Protein AF-A0A2E8K0K5-F1 (afdb_monomer)

Sequence (158 aa):
QTTIQIGWTTGAMIAVPPIGFAIATLFRSRIRHRHRNPHLVRASLARRDALATLDGDGTAADRVHRALAGLVAARLHRADVAMTPREMLEAVEGAGLDPKTRDELKAVLETSENARYAVGLDDAEASADLLKRARDLVDPLDRIRPKAASNESRGARS

Radius of gyration: 24.85 Å; Cα contacts (8 Å, |Δi|>4): 131; chains: 1; bounding box: 52×75×58 Å

Solvent-accessible surface area (backbone atoms only — not comparable to full-atom values): 9089 Å² total; per-residue (Å²): 134,87,79,78,77,78,48,71,68,61,57,46,67,66,47,47,59,60,51,50,50,51,50,52,50,51,50,52,50,52,50,52,51,45,71,75,38,55,52,60,56,42,40,70,42,20,65,61,54,22,53,52,34,59,73,48,84,76,56,59,36,60,21,46,52,52,17,52,37,51,29,51,24,26,40,53,64,48,71,95,59,92,57,50,72,65,59,50,53,56,51,40,54,67,35,65,55,54,67,72,60,50,52,50,51,50,53,53,51,53,52,28,54,51,56,68,72,49,78,86,68,89,49,66,64,63,43,50,50,53,52,48,57,50,55,68,46,47,64,68,54,67,67,45,46,57,62,74,78,71,74,74,78,71,72,84,77,123

Mean predicted aligned error: 11.33 Å

Secondary structure (DSSP, 8-state):
-------HHHHHHHHHHHHHHHHHHHHHHHHHHHHH-HHHHHHHHHHHHHHHHHHSSS-HHHHHHHHHHHHHHHHTT--SS---HHHHHHHHHHTT--HHHHHHHHHHHHHHHHHHH-TT---HHHHHHHHHHHHHHHHHHHT--PPP--GGGSSS--

Foldseek 3Di:
DDDPPPPPVNVCVVPVVVVVVVVVVVVVVVVVVCVVCVLVVQLVCLLVVLLCLCVDDDALLVSLQLSLLSNLCSQQVHPSPRQDLVNSLVSVVQQVQDPVLSVLSNVLNVLSVVVVVPPPPPPVVSSVVSSVSSNVSSVSSSPGHHDPPPPVVVPPPD

pLDDT: mean 81.02, std 14.96, range [42.62, 97.0]

Nearest PDB structures (foldseek):
  7eqf-assembly2_D  TM=3.570E-01  e=1.823E+00  Streptomyces griseoluteus
  1rke-assembly1_B  TM=3.438E-01  e=1.823E+00  Homo sapiens

Structure (mmCIF, N/CA/C/O backbone):
data_AF-A0A2E8K0K5-F1
#
_entry.id   AF-A0A2E8K0K5-F1
#
loop_
_atom_site.group_PDB
_atom_site.id
_atom_site.type_symbol
_atom_site.label_atom_id
_atom_site.label_alt_id
_atom_site.label_comp_id
_atom_site.label_asym_id
_atom_site.label_entity_id
_atom_site.label_seq_id
_atom_site.pdbx_PDB_ins_code
_atom_site.Cartn_x
_atom_site.Cartn_y
_atom_site.Cartn_z
_atom_site.occupancy
_atom_site.B_iso_or_equiv
_atom_site.auth_seq_id
_atom_site.auth_comp_id
_atom_site.auth_asym_id
_atom_site.auth_atom_id
_atom_site.pdbx_PDB_model_num
ATOM 1 N N . GLN A 1 1 ? -35.016 -54.571 34.930 1.00 42.62 1 GLN A N 1
ATOM 2 C CA . GLN A 1 1 ? -34.321 -53.274 34.808 1.00 42.62 1 GLN A CA 1
ATOM 3 C C . GLN A 1 1 ? -33.570 -53.288 33.488 1.00 42.62 1 GLN A C 1
ATOM 5 O O . GLN A 1 1 ? -32.581 -53.992 33.367 1.00 42.62 1 GLN A O 1
ATOM 10 N N . THR A 1 2 ? -34.105 -52.630 32.465 1.00 46.16 2 THR A N 1
ATOM 11 C CA . THR A 1 2 ? -33.494 -52.539 31.135 1.00 46.16 2 THR A CA 1
ATOM 12 C C . THR A 1 2 ? -32.599 -51.306 31.108 1.00 46.16 2 THR A C 1
ATOM 14 O O . THR A 1 2 ? -33.066 -50.181 30.963 1.00 46.16 2 THR A O 1
ATOM 17 N N . THR A 1 3 ? -31.302 -51.510 31.318 1.00 52.00 3 THR A N 1
ATOM 18 C CA . THR A 1 3 ? -30.264 -50.494 31.139 1.00 52.00 3 THR A CA 1
ATOM 19 C C . THR A 1 3 ? -30.136 -50.202 29.648 1.00 52.00 3 THR A C 1
ATOM 21 O O . THR A 1 3 ? -29.544 -50.973 28.896 1.00 52.00 3 THR A O 1
ATOM 24 N N . ILE A 1 4 ? -30.731 -49.095 29.202 1.00 61.06 4 ILE A N 1
ATOM 25 C CA . ILE A 1 4 ? -30.542 -48.571 27.849 1.00 61.06 4 ILE A CA 1
ATOM 26 C C . ILE A 1 4 ? -29.072 -48.150 27.756 1.00 61.06 4 ILE A C 1
ATOM 28 O O . ILE A 1 4 ? -28.697 -47.071 28.212 1.00 61.06 4 ILE A O 1
ATOM 32 N N . GLN A 1 5 ? -28.219 -49.021 27.213 1.00 55.38 5 GLN A N 1
ATOM 33 C CA . GLN A 1 5 ? -26.882 -48.637 26.782 1.00 55.38 5 GLN A CA 1
ATOM 34 C C . GLN A 1 5 ? -27.049 -47.692 25.593 1.00 55.38 5 GLN A C 1
ATOM 36 O O . GLN A 1 5 ? -27.139 -48.114 24.442 1.00 55.38 5 GLN A O 1
ATOM 41 N N . ILE A 1 6 ? -27.154 -46.396 25.890 1.00 57.66 6 ILE A N 1
ATOM 42 C CA . ILE A 1 6 ? -27.057 -45.328 24.900 1.00 57.66 6 ILE A CA 1
ATOM 43 C C . ILE A 1 6 ? -25.622 -45.385 24.379 1.00 57.66 6 ILE A C 1
ATOM 45 O O . ILE A 1 6 ? -24.700 -44.798 24.943 1.00 57.66 6 ILE A O 1
ATOM 49 N N . GLY A 1 7 ? -25.430 -46.185 23.333 1.00 57.28 7 GLY A N 1
ATOM 50 C CA . GLY A 1 7 ? -24.201 -46.207 22.565 1.00 57.28 7 GLY A CA 1
ATOM 51 C C . GLY A 1 7 ? -23.923 -44.801 22.049 1.00 57.28 7 GLY A C 1
ATOM 52 O O . GL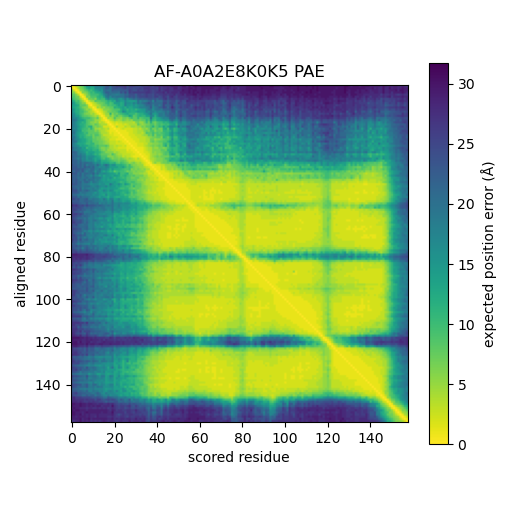Y A 1 7 ? -24.839 -44.063 21.678 1.00 57.28 7 GLY A O 1
ATOM 53 N N . TRP A 1 8 ? -22.648 -44.424 22.027 1.00 58.06 8 TRP A N 1
ATOM 54 C CA . TRP A 1 8 ? -22.166 -43.125 21.548 1.00 58.06 8 TRP A CA 1
ATOM 55 C C . TRP A 1 8 ? -22.769 -42.695 20.195 1.00 58.06 8 TRP A C 1
ATOM 57 O O . TRP A 1 8 ? -22.923 -41.506 19.924 1.00 58.06 8 TRP A O 1
ATOM 67 N N . THR A 1 9 ? -23.173 -43.658 19.369 1.00 59.44 9 THR A N 1
ATOM 68 C CA . THR A 1 9 ? -23.838 -43.473 18.076 1.00 59.44 9 THR A CA 1
ATOM 69 C C . THR A 1 9 ? -25.206 -42.788 18.172 1.00 59.44 9 THR A C 1
ATOM 71 O O . THR A 1 9 ? -25.501 -41.908 17.362 1.00 59.44 9 THR A O 1
ATOM 74 N N . THR A 1 10 ? -26.028 -43.114 19.172 1.00 59.47 10 THR A N 1
ATOM 75 C CA . THR A 1 10 ? -27.360 -42.506 19.344 1.00 59.47 10 THR A CA 1
ATOM 76 C C . THR A 1 10 ? -27.253 -41.076 19.878 1.00 59.47 10 THR A C 1
ATOM 78 O O . THR A 1 10 ? -27.990 -40.193 19.441 1.00 59.47 10 THR A O 1
ATOM 81 N N . GLY A 1 11 ? -26.284 -40.817 20.765 1.00 59.28 11 GLY A N 1
ATOM 82 C CA . GLY A 1 11 ? -25.971 -39.465 21.243 1.00 59.28 11 GLY A CA 1
ATOM 83 C C . GLY A 1 11 ? -25.447 -38.548 20.130 1.00 59.28 11 GLY A C 1
ATOM 84 O O . GLY A 1 11 ? -25.842 -37.385 20.050 1.00 59.28 11 GLY A O 1
ATOM 85 N N . ALA A 1 12 ? -24.630 -39.082 19.216 1.00 59.25 12 ALA A N 1
ATOM 86 C CA . ALA A 1 12 ? -24.124 -38.340 18.062 1.00 59.25 12 ALA A CA 1
ATOM 87 C C . ALA A 1 12 ? -25.243 -37.939 17.080 1.00 59.25 12 ALA A C 1
ATOM 89 O O . ALA A 1 12 ? -25.297 -36.787 16.656 1.00 59.25 12 ALA A O 1
ATOM 90 N N . MET A 1 13 ? -26.182 -38.841 16.774 1.00 59.66 13 MET A N 1
ATOM 91 C CA . MET A 1 13 ? -27.326 -38.558 15.887 1.00 59.66 13 MET A CA 1
ATOM 92 C C . ME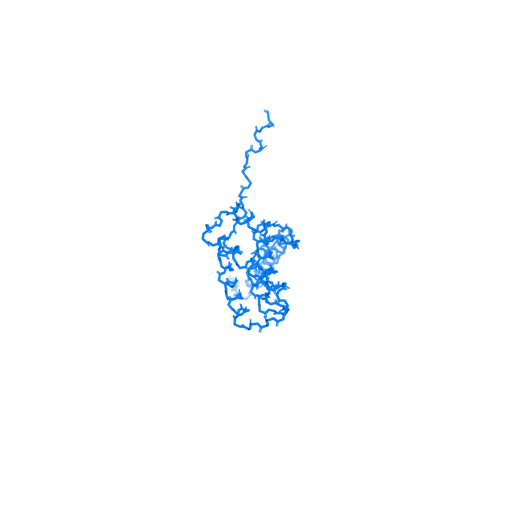T A 1 13 ? -28.215 -37.407 16.384 1.00 59.66 13 MET A C 1
ATOM 94 O O . MET A 1 13 ? -28.730 -36.640 15.576 1.00 59.66 13 MET A O 1
ATOM 98 N N . ILE A 1 14 ? -28.377 -37.257 17.702 1.00 62.81 14 ILE A N 1
ATOM 99 C CA . ILE A 1 14 ? -29.203 -36.195 18.302 1.00 62.81 14 ILE A CA 1
ATOM 100 C C . ILE A 1 14 ? -28.441 -34.863 18.371 1.00 62.81 14 ILE A C 1
ATOM 102 O O . ILE A 1 14 ? -29.044 -33.799 18.242 1.00 62.81 14 ILE A O 1
ATOM 106 N N . ALA A 1 15 ? -27.116 -34.902 18.545 1.00 61.34 15 ALA A N 1
ATOM 107 C CA . ALA A 1 15 ? -26.280 -33.707 18.667 1.00 61.34 15 ALA A CA 1
ATOM 108 C C . ALA A 1 15 ? -25.879 -33.087 17.314 1.00 61.34 15 ALA A C 1
ATOM 110 O O . ALA A 1 15 ? -25.667 -31.876 17.231 1.00 61.34 15 ALA A O 1
ATOM 111 N N . VAL A 1 16 ? -25.804 -33.877 16.239 1.00 71.12 16 VAL A N 1
ATOM 112 C CA . VAL A 1 16 ? -25.426 -33.387 14.900 1.00 71.12 16 VAL A CA 1
ATOM 113 C C . VAL A 1 16 ? -26.383 -32.305 14.363 1.00 71.12 16 VAL A C 1
ATOM 115 O O . VAL A 1 16 ? -25.883 -31.270 13.915 1.00 71.12 16 VAL A O 1
ATOM 118 N N . PRO A 1 17 ? -27.723 -32.446 14.434 1.00 74.56 17 PRO A N 1
ATOM 119 C CA . PRO A 1 17 ? -28.649 -31.417 13.960 1.00 74.56 17 PRO A CA 1
ATOM 120 C C . PRO A 1 17 ? -28.511 -30.050 14.663 1.00 74.56 17 PRO A C 1
ATOM 122 O O . PRO A 1 17 ? -28.379 -29.047 13.954 1.00 74.56 17 PRO A O 1
ATOM 125 N N . PRO A 1 18 ? -28.488 -29.944 16.011 1.00 78.00 18 PRO A N 1
ATOM 126 C CA . PRO A 1 18 ? -28.340 -28.651 16.678 1.00 78.00 18 PRO A CA 1
ATOM 127 C C . PRO A 1 18 ? -26.950 -28.037 16.472 1.00 78.00 18 PRO A C 1
ATOM 129 O O . PRO A 1 18 ? -26.852 -26.824 16.284 1.00 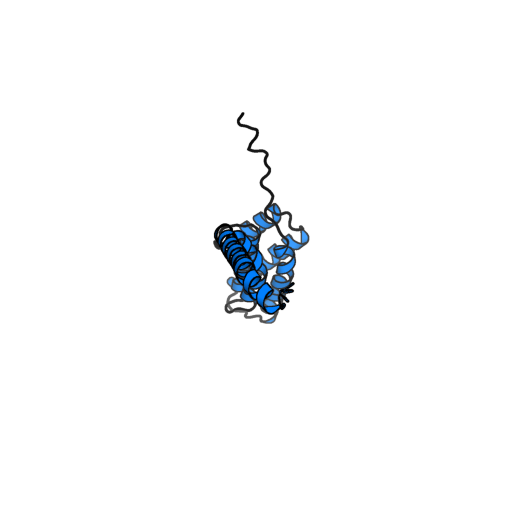78.00 18 PRO A O 1
ATOM 132 N N . ILE A 1 19 ? -25.882 -28.845 16.427 1.00 79.81 19 ILE A N 1
ATOM 133 C CA . ILE A 1 19 ? -24.527 -28.352 16.132 1.00 79.81 19 ILE A CA 1
ATOM 134 C C . ILE A 1 19 ? -24.451 -27.831 14.691 1.00 79.81 19 ILE A C 1
ATOM 136 O O . ILE A 1 19 ? -23.961 -26.726 14.459 1.00 79.81 19 ILE A O 1
ATOM 140 N N . GLY A 1 20 ? -24.993 -28.575 13.724 1.00 76.62 20 GLY A N 1
ATOM 141 C CA . GLY A 1 20 ? -25.071 -28.148 12.328 1.00 76.62 20 GLY A CA 1
ATOM 142 C C . GLY A 1 20 ? -25.864 -26.851 12.161 1.00 76.62 20 GLY A C 1
ATOM 143 O O . GLY A 1 20 ? -25.420 -25.940 11.460 1.00 76.62 20 GLY A O 1
ATOM 144 N N . PHE A 1 21 ? -26.992 -26.714 12.864 1.00 82.06 21 PHE A N 1
ATOM 145 C CA . PHE A 1 21 ? -27.791 -25.488 12.867 1.00 82.06 21 PHE A CA 1
ATOM 146 C C . PHE A 1 21 ? -27.038 -24.297 13.481 1.00 82.06 21 PHE A C 1
ATOM 148 O O . PHE A 1 21 ? -27.060 -23.199 12.916 1.00 82.06 21 PHE A O 1
ATOM 155 N N . ALA A 1 22 ? -26.327 -24.502 14.594 1.00 81.06 22 ALA A N 1
ATOM 156 C CA . ALA A 1 22 ? -25.499 -23.475 15.228 1.00 81.06 22 ALA A CA 1
ATOM 157 C C . ALA A 1 22 ? -24.350 -23.019 14.309 1.00 81.06 22 ALA A C 1
ATOM 159 O O . ALA A 1 22 ? -24.120 -21.820 14.138 1.00 81.06 22 ALA A O 1
ATOM 160 N N . ILE A 1 23 ? -23.673 -23.960 13.643 1.00 83.94 23 ILE A N 1
ATOM 161 C CA . ILE A 1 23 ? -22.628 -23.654 12.658 1.00 83.94 23 ILE A CA 1
ATOM 162 C C . ILE A 1 23 ? -23.221 -22.869 11.483 1.00 83.94 23 ILE A C 1
ATOM 164 O O . ILE A 1 23 ? -22.690 -21.820 11.120 1.00 83.94 23 ILE A O 1
ATOM 168 N N . ALA A 1 24 ? -24.343 -23.321 10.918 1.00 82.69 24 ALA A N 1
ATOM 169 C CA . ALA A 1 24 ? -24.991 -22.668 9.783 1.00 82.69 24 ALA A CA 1
ATOM 170 C C . ALA A 1 24 ? -25.463 -21.240 10.114 1.00 82.69 24 ALA A C 1
ATOM 172 O O . ALA A 1 24 ? -25.288 -20.320 9.310 1.00 82.69 24 ALA A O 1
ATOM 173 N N . THR A 1 25 ? -26.023 -21.021 11.306 1.00 83.12 25 THR A N 1
ATOM 174 C CA . THR A 1 25 ? -26.457 -19.690 11.763 1.00 83.12 25 THR A CA 1
ATOM 175 C C . THR A 1 25 ? -25.279 -18.760 12.033 1.00 83.12 25 THR A C 1
ATOM 177 O O . THR A 1 25 ? -25.321 -17.603 11.604 1.00 83.12 25 THR A O 1
ATOM 180 N N . LEU A 1 26 ? -24.194 -19.253 12.638 1.00 81.94 26 LEU A N 1
ATOM 181 C CA . LEU A 1 26 ? -22.946 -18.497 12.774 1.00 81.94 26 LEU A CA 1
ATOM 182 C C . LEU A 1 26 ? -22.370 -18.117 11.408 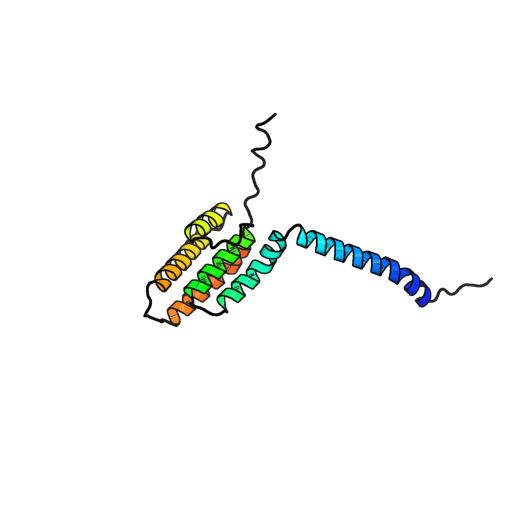1.00 81.94 26 LEU A C 1
ATOM 184 O O . LEU A 1 26 ? -22.006 -16.959 11.197 1.00 81.94 26 LEU A O 1
ATOM 188 N N . PHE A 1 27 ? -22.348 -19.050 10.455 1.00 84.19 27 PHE A N 1
ATOM 189 C CA . PHE A 1 27 ? -21.864 -18.794 9.099 1.00 84.19 27 PHE A CA 1
ATOM 190 C C . PHE A 1 27 ? -22.708 -17.726 8.397 1.00 84.19 27 PHE A C 1
ATOM 192 O O . PHE A 1 27 ? -22.175 -16.754 7.860 1.00 84.19 27 PHE A O 1
ATOM 199 N N . ARG A 1 28 ? -24.039 -17.842 8.471 1.00 79.19 28 ARG A N 1
ATOM 200 C CA . ARG A 1 28 ? -24.980 -16.885 7.872 1.00 79.19 28 ARG A CA 1
ATOM 201 C C . ARG A 1 28 ? -24.894 -15.506 8.527 1.00 79.19 28 ARG A C 1
ATOM 203 O O . ARG A 1 28 ? -24.948 -14.495 7.825 1.00 79.19 28 ARG A O 1
ATOM 210 N N . SER A 1 29 ? -24.717 -15.452 9.846 1.00 75.62 29 SER A N 1
ATOM 211 C CA . SER A 1 29 ? -24.481 -14.210 10.590 1.00 75.62 29 SER A CA 1
ATOM 212 C C . SER A 1 29 ? -23.173 -13.549 10.159 1.00 75.62 29 SER A C 1
ATOM 214 O O . SER A 1 29 ? -23.152 -12.363 9.833 1.00 75.62 29 SER A O 1
ATOM 216 N N . ARG A 1 30 ? -22.095 -14.330 10.039 1.00 76.62 30 ARG A N 1
ATOM 217 C CA . ARG A 1 30 ? -20.776 -13.850 9.613 1.00 76.62 30 ARG A CA 1
ATOM 218 C C . ARG A 1 30 ? -20.788 -13.335 8.173 1.00 76.62 30 ARG A C 1
ATOM 220 O O . ARG A 1 30 ? -20.223 -12.277 7.904 1.00 76.62 30 ARG A O 1
ATOM 227 N N . ILE A 1 31 ? -21.481 -14.026 7.267 1.00 75.44 31 ILE A N 1
ATOM 228 C CA . ILE A 1 31 ? -21.706 -13.575 5.885 1.00 75.44 31 ILE A CA 1
ATOM 229 C C . ILE A 1 31 ? -22.482 -12.253 5.881 1.00 75.44 31 ILE A C 1
ATOM 231 O O . ILE A 1 31 ? -22.050 -11.279 5.267 1.00 75.44 31 ILE A O 1
ATOM 235 N N . ARG A 1 32 ? -23.584 -12.167 6.634 1.00 74.12 32 ARG A N 1
ATOM 236 C CA . ARG A 1 32 ? -24.392 -10.943 6.737 1.00 74.12 32 ARG A CA 1
ATOM 237 C C . ARG A 1 32 ? -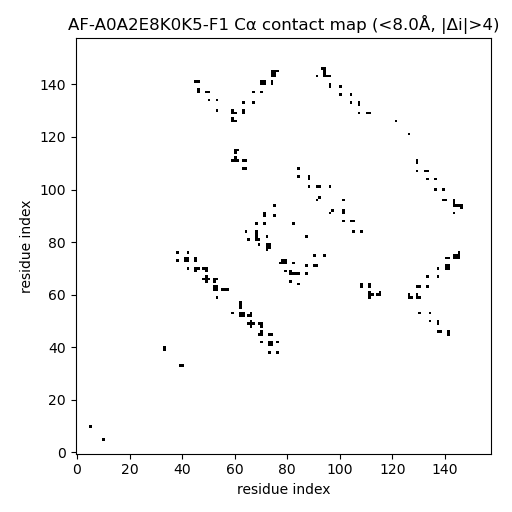23.597 -9.777 7.333 1.00 74.12 32 ARG A C 1
ATOM 239 O O . ARG A 1 32 ? -23.728 -8.651 6.863 1.00 74.12 32 ARG A O 1
ATOM 246 N N . HIS A 1 33 ? -22.747 -10.039 8.323 1.00 65.69 33 HIS A N 1
ATOM 247 C CA . HIS A 1 33 ? -21.866 -9.039 8.921 1.00 65.69 33 HIS A CA 1
ATOM 248 C C . HIS A 1 33 ? -20.802 -8.544 7.931 1.00 65.69 33 HIS A C 1
ATOM 250 O O . HIS A 1 33 ? -20.515 -7.349 7.898 1.00 65.69 33 HIS A O 1
ATOM 256 N N . ARG A 1 34 ? -20.251 -9.432 7.091 1.00 66.75 34 ARG A N 1
ATOM 257 C CA . ARG A 1 34 ? -19.336 -9.054 6.000 1.00 66.75 34 ARG A CA 1
ATOM 258 C C . ARG A 1 34 ? -20.026 -8.185 4.950 1.00 66.75 34 ARG A C 1
ATOM 260 O O . ARG A 1 34 ? -19.475 -7.154 4.586 1.00 66.75 34 ARG A O 1
ATOM 267 N N . HIS A 1 35 ? -21.244 -8.534 4.531 1.00 69.44 35 HIS A N 1
ATOM 268 C CA . HIS A 1 35 ? -22.012 -7.714 3.583 1.00 69.44 35 HIS A CA 1
ATOM 269 C C . HIS A 1 35 ? -22.390 -6.340 4.143 1.00 69.44 35 HIS A C 1
ATOM 271 O O . HIS A 1 35 ? -22.419 -5.367 3.398 1.00 69.44 35 HIS A O 1
ATOM 277 N N . ARG A 1 36 ? -22.650 -6.240 5.452 1.00 72.06 36 ARG A N 1
ATOM 278 C CA . ARG A 1 36 ? -22.924 -4.956 6.116 1.00 72.06 36 ARG A CA 1
ATOM 279 C C . ARG A 1 36 ? -21.674 -4.091 6.301 1.00 72.06 36 ARG A C 1
ATOM 281 O O . ARG A 1 36 ? -21.807 -2.881 6.420 1.00 72.06 36 ARG A O 1
ATOM 288 N N . ASN A 1 37 ? -20.476 -4.683 6.297 1.00 71.38 37 ASN A N 1
ATOM 289 C CA . ASN A 1 37 ? -19.211 -3.982 6.530 1.00 71.38 37 ASN A CA 1
ATOM 290 C C . ASN A 1 37 ? -18.185 -4.253 5.410 1.00 71.38 37 ASN A C 1
ATOM 292 O O . ASN A 1 37 ? -17.119 -4.822 5.670 1.00 71.38 37 ASN A O 1
ATOM 296 N N . PRO A 1 38 ? -18.463 -3.838 4.160 1.00 72.19 38 PRO A N 1
ATOM 297 C CA . PRO A 1 38 ? -17.575 -4.099 3.024 1.00 72.19 38 PRO A CA 1
ATOM 298 C C . PRO A 1 38 ? -16.204 -3.421 3.171 1.00 72.19 38 PRO A C 1
ATOM 300 O O . PRO A 1 38 ? -15.215 -3.892 2.616 1.00 72.19 38 PRO A O 1
ATOM 303 N N . HIS A 1 39 ? -16.120 -2.331 3.937 1.00 73.81 39 HIS A N 1
ATOM 304 C CA . HIS A 1 39 ? -14.872 -1.621 4.217 1.00 73.81 39 HIS A CA 1
ATOM 305 C C . HIS A 1 39 ? -13.890 -2.462 5.053 1.00 73.81 39 HIS A C 1
ATOM 307 O O . HIS A 1 39 ? -12.696 -2.430 4.784 1.00 73.81 39 HIS A O 1
ATOM 313 N N . LEU A 1 40 ? -14.378 -3.287 5.991 1.00 74.00 40 LEU A N 1
ATOM 314 C CA . LEU A 1 40 ? -13.523 -4.169 6.799 1.00 74.00 40 LEU A CA 1
ATOM 315 C C . LEU A 1 40 ? -12.910 -5.291 5.961 1.00 74.00 40 LEU A C 1
ATOM 317 O O . LEU A 1 40 ? -11.751 -5.649 6.152 1.00 74.00 40 LEU A O 1
ATOM 321 N N . VAL A 1 41 ? -13.687 -5.840 5.022 1.00 78.12 41 VAL A N 1
ATOM 322 C CA . VAL A 1 41 ? -13.197 -6.873 4.100 1.00 78.12 41 VAL A CA 1
ATOM 323 C C . VAL A 1 41 ? -12.121 -6.284 3.193 1.00 78.12 41 VAL A C 1
ATOM 325 O O . VAL A 1 41 ? -11.038 -6.857 3.103 1.00 78.12 41 VAL A O 1
ATOM 328 N N . ARG A 1 42 ? -12.373 -5.103 2.611 1.00 79.19 42 ARG A N 1
ATOM 329 C CA . ARG A 1 42 ? -11.380 -4.379 1.802 1.00 79.19 42 ARG A CA 1
ATOM 330 C C . ARG A 1 42 ? -10.104 -4.097 2.592 1.00 79.19 42 ARG A C 1
ATOM 332 O O . ARG A 1 42 ? -9.028 -4.470 2.148 1.00 79.19 42 ARG A O 1
ATOM 339 N N . ALA A 1 43 ? -10.217 -3.563 3.806 1.00 81.56 43 ALA A N 1
ATOM 340 C CA . ALA A 1 43 ? -9.065 -3.287 4.662 1.00 81.56 43 ALA A CA 1
ATOM 341 C C . ALA A 1 43 ? -8.259 -4.547 5.042 1.00 81.56 43 ALA A C 1
ATOM 343 O O . ALA A 1 43 ? -7.061 -4.442 5.289 1.00 81.56 43 ALA A O 1
ATOM 344 N N . SER A 1 44 ? -8.899 -5.723 5.104 1.00 82.31 44 SER A N 1
ATOM 345 C CA . SER A 1 44 ? -8.227 -7.001 5.396 1.00 82.31 44 SER A CA 1
ATOM 346 C C . SER A 1 44 ? -7.505 -7.619 4.194 1.00 82.31 44 SER A C 1
ATOM 348 O O . SER A 1 44 ? -6.567 -8.389 4.381 1.00 82.31 44 SER A O 1
ATOM 350 N N . LEU A 1 45 ? -7.941 -7.297 2.973 1.00 88.19 45 LEU A N 1
ATOM 351 C CA . LEU A 1 45 ? -7.327 -7.775 1.730 1.00 88.19 45 LEU A CA 1
ATOM 352 C C . LEU A 1 45 ? -6.325 -6.772 1.147 1.00 88.19 45 LEU A C 1
ATOM 354 O O . LEU A 1 45 ? -5.458 -7.172 0.377 1.00 88.19 45 LEU A O 1
ATOM 358 N N . ALA A 1 46 ? -6.390 -5.509 1.577 1.00 89.69 46 ALA A N 1
ATOM 359 C CA . ALA A 1 46 ? -5.628 -4.385 1.040 1.00 89.69 46 ALA A CA 1
ATOM 360 C C . ALA A 1 46 ? -4.132 -4.673 0.861 1.00 89.69 46 ALA A C 1
ATOM 362 O O . ALA A 1 46 ? -3.592 -4.435 -0.213 1.00 89.69 46 ALA A O 1
ATOM 363 N N . ARG A 1 47 ? -3.467 -5.246 1.874 1.00 91.56 47 ARG A N 1
ATOM 364 C CA . ARG A 1 47 ? -2.048 -5.625 1.788 1.00 91.56 47 ARG A CA 1
ATOM 365 C C . ARG A 1 47 ? -1.778 -6.625 0.666 1.00 91.56 47 ARG A C 1
ATOM 367 O O . ARG A 1 47 ? -0.838 -6.458 -0.103 1.00 91.56 47 ARG A O 1
ATOM 374 N N . ARG A 1 48 ? -2.597 -7.676 0.581 1.00 92.56 48 ARG A N 1
ATOM 375 C CA . ARG A 1 48 ? -2.450 -8.722 -0.437 1.00 92.56 48 ARG A CA 1
ATOM 376 C C . ARG A 1 48 ? -2.690 -8.154 -1.831 1.00 92.56 48 ARG A C 1
ATOM 378 O O . ARG A 1 48 ? -1.928 -8.455 -2.741 1.00 92.56 48 ARG A O 1
ATOM 385 N N . ASP A 1 49 ? -3.723 -7.335 -1.978 1.00 91.50 49 ASP A N 1
ATOM 386 C CA . ASP A 1 49 ? -4.097 -6.757 -3.266 1.00 91.50 49 ASP A CA 1
ATOM 387 C C . ASP A 1 49 ? -3.062 -5.707 -3.724 1.00 91.50 49 ASP A C 1
ATOM 389 O O . ASP A 1 49 ? -2.736 -5.642 -4.909 1.00 91.50 49 ASP A O 1
ATOM 393 N N . ALA A 1 50 ? -2.457 -4.956 -2.794 1.00 92.12 50 ALA A N 1
ATOM 394 C CA . ALA A 1 50 ? -1.347 -4.045 -3.079 1.00 92.12 50 ALA A CA 1
ATOM 395 C C . ALA A 1 50 ? -0.100 -4.791 -3.579 1.00 92.12 50 ALA A C 1
ATOM 397 O O . ALA A 1 50 ? 0.452 -4.425 -4.614 1.00 92.12 50 ALA A O 1
ATOM 398 N N . LEU A 1 51 ? 0.307 -5.871 -2.900 1.00 94.50 51 LEU A N 1
ATOM 399 C CA . LEU A 1 51 ? 1.434 -6.703 -3.341 1.00 94.50 51 LEU A CA 1
ATOM 400 C C . LEU A 1 51 ? 1.166 -7.336 -4.713 1.00 94.50 51 LEU A C 1
ATOM 402 O O . LEU A 1 51 ? 2.006 -7.241 -5.602 1.00 94.50 51 LEU A O 1
ATOM 406 N N . ALA A 1 52 ? -0.035 -7.883 -4.922 1.00 94.00 52 ALA A N 1
ATOM 407 C CA . ALA A 1 52 ? -0.432 -8.430 -6.219 1.00 94.00 52 ALA A CA 1
ATOM 408 C C . ALA A 1 52 ? -0.413 -7.370 -7.335 1.00 94.00 52 ALA A C 1
ATOM 410 O O . ALA A 1 52 ? -0.059 -7.675 -8.469 1.00 94.00 52 ALA A O 1
ATOM 411 N N . THR A 1 53 ? -0.759 -6.118 -7.021 1.00 93.12 53 THR A N 1
ATOM 412 C CA . THR A 1 53 ? -0.700 -5.007 -7.983 1.00 93.12 53 THR A CA 1
ATOM 413 C C . THR A 1 53 ? 0.742 -4.641 -8.343 1.00 93.12 53 THR A C 1
ATOM 415 O O . THR A 1 53 ? 1.018 -4.351 -9.505 1.00 93.12 53 THR A O 1
ATOM 418 N N . LEU A 1 54 ? 1.670 -4.683 -7.380 1.00 92.94 54 LEU A N 1
ATOM 419 C CA . LEU A 1 54 ? 3.097 -4.435 -7.631 1.00 92.94 54 LEU A CA 1
ATOM 420 C C . LEU A 1 54 ? 3.722 -5.517 -8.527 1.00 92.94 54 LEU A C 1
ATOM 422 O O . LEU A 1 54 ? 4.550 -5.201 -9.384 1.00 92.94 54 LEU A O 1
ATOM 426 N N . ASP A 1 55 ? 3.288 -6.768 -8.376 1.00 92.69 55 ASP A N 1
ATOM 427 C CA . ASP A 1 55 ? 3.764 -7.912 -9.166 1.00 92.69 55 ASP A CA 1
ATOM 428 C C . ASP A 1 55 ? 3.021 -8.091 -10.505 1.00 92.69 55 ASP A C 1
ATOM 430 O O . ASP A 1 55 ? 3.405 -8.930 -11.314 1.00 92.69 55 ASP A O 1
ATOM 434 N N . GLY A 1 56 ? 1.961 -7.313 -10.746 1.00 90.31 56 GLY A N 1
ATOM 435 C CA . GLY A 1 56 ? 1.116 -7.423 -11.935 1.00 90.31 56 GLY A CA 1
ATOM 436 C C . GLY A 1 56 ? 1.696 -6.772 -13.193 1.00 90.31 56 GLY A C 1
ATOM 437 O O . GLY A 1 56 ? 2.863 -6.379 -13.246 1.00 90.31 56 GLY A O 1
ATOM 438 N N . ASP A 1 57 ? 0.842 -6.608 -14.201 1.00 84.12 57 ASP A N 1
ATOM 439 C CA . ASP A 1 57 ? 1.213 -6.046 -15.501 1.00 84.12 57 ASP A CA 1
ATOM 440 C C . ASP A 1 57 ? 1.097 -4.511 -15.551 1.00 84.12 57 ASP A C 1
ATOM 442 O O . ASP A 1 57 ? 0.305 -3.891 -14.832 1.00 84.12 57 ASP A O 1
ATOM 446 N N . GLY A 1 58 ? 1.871 -3.895 -16.449 1.00 86.00 58 GLY A N 1
ATOM 447 C CA . GLY A 1 58 ? 1.890 -2.450 -16.696 1.00 86.00 58 GLY A CA 1
ATOM 448 C C . GLY A 1 58 ? 3.202 -1.775 -16.294 1.00 86.00 58 GLY A C 1
ATOM 449 O O . GLY A 1 58 ? 4.144 -2.417 -15.821 1.00 86.00 58 GLY A O 1
ATOM 450 N N . THR A 1 59 ? 3.271 -0.455 -16.481 1.00 89.62 59 THR A N 1
ATOM 451 C CA . THR A 1 59 ? 4.474 0.316 -16.135 1.00 89.62 59 THR A CA 1
ATOM 452 C C . THR A 1 59 ? 4.735 0.257 -14.626 1.00 89.62 59 THR A C 1
ATOM 454 O O . THR A 1 59 ? 3.800 0.165 -13.824 1.00 89.62 59 THR A O 1
ATOM 457 N N . ALA A 1 60 ? 6.007 0.290 -14.210 1.00 90.12 60 ALA A N 1
ATOM 458 C CA . ALA A 1 60 ? 6.359 0.290 -12.786 1.00 90.12 60 ALA A CA 1
ATOM 459 C C . ALA A 1 60 ? 5.676 1.452 -12.043 1.00 90.12 60 ALA A C 1
ATOM 461 O O . ALA A 1 60 ? 5.100 1.250 -10.976 1.00 90.12 60 ALA A O 1
ATOM 462 N N . ALA A 1 61 ? 5.642 2.635 -12.658 1.00 90.25 61 ALA A N 1
ATOM 463 C CA . ALA A 1 61 ? 4.987 3.812 -12.107 1.00 90.25 61 ALA A CA 1
ATOM 464 C C . ALA A 1 61 ? 3.472 3.631 -11.897 1.00 90.25 61 ALA A C 1
ATOM 466 O O . ALA A 1 61 ? 2.945 3.934 -10.825 1.00 90.25 61 ALA A O 1
ATOM 467 N N . ASP A 1 62 ? 2.755 3.092 -12.889 1.00 90.06 62 ASP A N 1
ATOM 468 C CA . ASP A 1 62 ? 1.311 2.865 -12.758 1.00 90.06 62 ASP A CA 1
ATOM 469 C C . ASP A 1 62 ? 0.999 1.851 -11.657 1.00 90.06 62 ASP A C 1
ATOM 471 O O . ASP A 1 62 ? 0.051 2.036 -10.887 1.00 90.06 62 ASP A O 1
ATOM 475 N N . ARG A 1 63 ? 1.806 0.786 -11.569 1.00 91.94 63 ARG A N 1
ATOM 476 C CA . ARG A 1 63 ? 1.658 -0.258 -10.551 1.00 91.94 63 ARG A CA 1
ATOM 477 C C . ARG A 1 63 ? 1.898 0.285 -9.152 1.00 91.94 63 ARG A C 1
ATOM 479 O O . ARG A 1 63 ? 1.073 0.045 -8.273 1.00 91.94 63 ARG A O 1
ATOM 486 N N . VAL A 1 64 ? 2.969 1.055 -8.955 1.00 93.75 64 VAL A N 1
ATOM 487 C CA . VAL A 1 64 ? 3.289 1.678 -7.663 1.00 93.75 64 VAL A CA 1
ATOM 488 C C . VAL A 1 64 ? 2.181 2.621 -7.224 1.00 93.75 64 VAL A C 1
ATOM 490 O O . VAL A 1 64 ? 1.651 2.466 -6.123 1.00 93.75 64 VAL A O 1
ATOM 493 N N . HIS A 1 65 ? 1.770 3.547 -8.091 1.00 92.62 65 HIS A N 1
ATOM 494 C CA . HIS A 1 65 ? 0.717 4.494 -7.745 1.00 92.62 65 HIS A CA 1
ATOM 495 C C . HIS A 1 65 ? -0.596 3.777 -7.398 1.00 92.62 65 HIS A C 1
ATOM 497 O O . HIS A 1 65 ? -1.190 4.045 -6.353 1.00 92.62 65 HIS A O 1
ATOM 503 N N . ARG A 1 66 ? -1.025 2.813 -8.226 1.00 91.81 66 ARG A N 1
ATOM 504 C CA . ARG A 1 66 ? -2.262 2.048 -8.001 1.00 91.81 66 ARG A CA 1
ATOM 505 C C . ARG A 1 66 ? -2.210 1.234 -6.708 1.00 91.81 66 ARG A C 1
ATOM 507 O O . ARG A 1 66 ? -3.180 1.249 -5.952 1.00 91.81 66 ARG A O 1
ATOM 514 N N . ALA A 1 67 ? -1.097 0.549 -6.443 1.00 94.06 67 ALA A N 1
ATOM 515 C CA . ALA A 1 67 ? -0.933 -0.281 -5.254 1.00 94.06 67 ALA A CA 1
ATOM 516 C C . ALA A 1 67 ? -1.009 0.550 -3.966 1.00 94.06 67 ALA A C 1
ATOM 518 O O . ALA A 1 67 ? -1.763 0.210 -3.053 1.00 94.06 67 ALA A O 1
ATOM 519 N N . LEU A 1 68 ? -0.265 1.659 -3.904 1.00 94.38 68 LEU A N 1
ATOM 520 C CA . LEU A 1 68 ? -0.215 2.515 -2.719 1.00 94.38 68 LEU A CA 1
ATOM 521 C C . LEU A 1 68 ? -1.535 3.271 -2.511 1.00 94.38 68 LEU A C 1
ATOM 523 O O . LEU A 1 68 ? -2.048 3.303 -1.391 1.00 94.38 68 LEU A O 1
ATOM 527 N N . ALA A 1 69 ? -2.141 3.799 -3.581 1.00 93.06 69 ALA A N 1
ATOM 528 C CA . ALA A 1 69 ? -3.437 4.475 -3.506 1.00 93.06 69 ALA A CA 1
ATOM 529 C C . ALA A 1 69 ? -4.550 3.532 -3.031 1.00 93.06 69 ALA A C 1
ATOM 531 O O . ALA A 1 69 ? -5.299 3.882 -2.115 1.00 93.06 69 ALA A O 1
ATOM 532 N N . GLY A 1 70 ? -4.628 2.324 -3.598 1.00 91.44 70 GLY A N 1
ATOM 533 C CA . GLY A 1 70 ? -5.609 1.313 -3.203 1.00 91.44 70 GLY A CA 1
ATOM 534 C C . GLY A 1 70 ? -5.426 0.859 -1.754 1.00 91.44 70 GLY A C 1
ATOM 535 O O . GLY A 1 70 ? -6.401 0.764 -1.003 1.00 91.44 70 GLY A O 1
ATOM 536 N N . LEU A 1 71 ? -4.175 0.659 -1.320 1.00 92.81 71 LEU A N 1
ATOM 537 C CA . LEU A 1 71 ? -3.856 0.321 0.067 1.00 92.81 71 LEU A CA 1
ATOM 538 C C . LEU A 1 71 ? -4.341 1.413 1.026 1.00 92.81 71 LEU A C 1
ATOM 540 O O . LEU A 1 71 ? -5.110 1.129 1.945 1.00 92.81 71 LEU A O 1
ATOM 544 N N . VAL A 1 72 ? -3.951 2.668 0.795 1.00 92.19 72 VAL A N 1
ATOM 545 C CA . VAL A 1 72 ? -4.329 3.796 1.659 1.00 92.19 72 VAL A CA 1
ATOM 546 C C . VAL A 1 72 ? -5.845 4.001 1.667 1.00 92.19 72 VAL A C 1
ATOM 548 O O . VAL A 1 72 ? -6.438 4.141 2.742 1.00 92.19 72 VAL A O 1
ATOM 551 N N . ALA A 1 73 ? -6.501 3.949 0.503 1.00 90.62 73 ALA A N 1
ATOM 552 C CA . ALA A 1 73 ? -7.954 4.064 0.400 1.00 90.62 73 ALA A CA 1
ATOM 553 C C . ALA A 1 73 ? -8.666 2.982 1.223 1.00 90.62 73 ALA A C 1
ATOM 555 O O . ALA A 1 73 ? -9.557 3.288 2.022 1.00 90.62 73 ALA A O 1
ATOM 556 N N . ALA A 1 74 ? -8.238 1.726 1.088 1.00 89.81 74 ALA A N 1
ATOM 557 C CA . ALA A 1 74 ? -8.824 0.608 1.811 1.00 89.81 74 ALA A CA 1
ATOM 558 C C . ALA A 1 74 ? -8.595 0.711 3.327 1.00 89.81 74 ALA A C 1
ATOM 560 O O . ALA A 1 74 ? -9.533 0.500 4.099 1.00 89.81 74 ALA A O 1
ATOM 561 N N . ARG A 1 75 ? -7.384 1.077 3.770 1.00 90.06 75 ARG A N 1
ATOM 562 C CA . ARG A 1 75 ? -7.032 1.208 5.195 1.00 90.06 75 ARG A CA 1
ATOM 563 C C . ARG A 1 75 ? -7.747 2.366 5.889 1.00 90.06 75 ARG A C 1
ATOM 565 O O . ARG A 1 75 ? -8.091 2.248 7.065 1.00 90.06 75 ARG A O 1
ATOM 572 N N . LEU A 1 76 ? -7.995 3.460 5.172 1.00 88.38 76 LEU A N 1
ATOM 573 C CA . LEU A 1 76 ? -8.666 4.656 5.693 1.00 88.38 76 LEU A CA 1
ATOM 574 C C . LEU A 1 76 ? -10.171 4.693 5.392 1.00 88.38 76 LEU A C 1
ATOM 576 O O . LEU A 1 76 ? -10.821 5.708 5.631 1.00 88.38 76 LEU A O 1
ATOM 580 N N . HIS A 1 77 ? -10.730 3.584 4.893 1.00 86.12 77 HIS A N 1
ATOM 581 C CA . HIS A 1 77 ? -12.142 3.434 4.528 1.00 86.12 77 HIS A CA 1
ATOM 582 C C . HIS A 1 77 ? -12.646 4.502 3.540 1.00 86.12 77 HIS A C 1
ATOM 58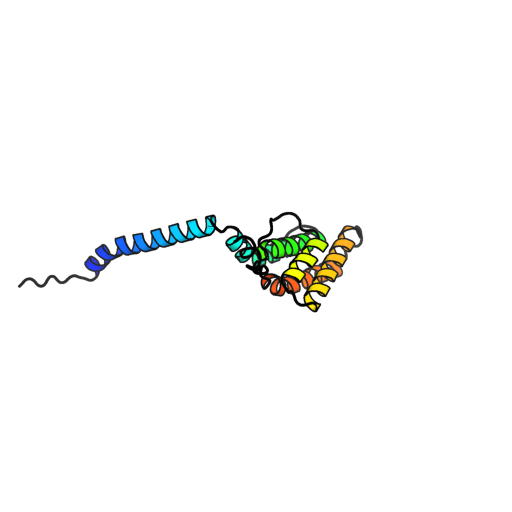4 O O . HIS A 1 77 ? -13.820 4.878 3.569 1.00 86.12 77 HIS A O 1
ATOM 590 N N . ARG A 1 78 ? -11.772 4.986 2.654 1.00 83.31 78 ARG A N 1
ATOM 591 C CA . ARG A 1 78 ? -12.146 5.916 1.586 1.00 83.31 78 ARG A CA 1
ATOM 592 C C . ARG A 1 78 ? -12.724 5.160 0.386 1.00 83.31 78 ARG A C 1
ATOM 594 O O . ARG A 1 78 ? -12.627 3.932 0.276 1.00 83.31 78 ARG A O 1
ATOM 601 N N . ALA A 1 79 ? -13.417 5.894 -0.480 1.00 75.50 79 ALA A N 1
ATOM 602 C CA . ALA A 1 79 ? -13.880 5.346 -1.748 1.00 75.50 79 ALA A CA 1
ATOM 603 C C . ALA A 1 79 ? -12.669 4.980 -2.619 1.00 75.50 79 ALA A C 1
ATOM 605 O O . ALA A 1 79 ? -11.643 5.652 -2.561 1.00 75.50 79 ALA A O 1
ATOM 606 N N . ASP A 1 80 ? -12.809 3.918 -3.409 1.00 64.38 80 ASP A N 1
ATOM 607 C CA . ASP A 1 80 ? -11.769 3.369 -4.292 1.00 64.38 80 ASP A CA 1
ATOM 608 C C . ASP A 1 80 ? -11.633 4.202 -5.581 1.00 64.38 80 ASP A C 1
ATOM 610 O O . ASP A 1 80 ? -11.642 3.697 -6.700 1.00 64.38 80 ASP A O 1
ATOM 614 N N . VAL A 1 81 ? -11.649 5.525 -5.421 1.00 61.22 81 VAL A N 1
ATOM 615 C CA . VAL A 1 81 ? -11.463 6.494 -6.499 1.00 61.22 81 VAL A CA 1
ATOM 616 C C . VAL A 1 81 ? -9.976 6.815 -6.539 1.00 61.22 81 VAL A C 1
ATOM 618 O O . VAL A 1 81 ? -9.362 6.931 -5.479 1.00 61.22 81 VAL A O 1
ATOM 621 N N . ALA A 1 82 ? -9.406 6.920 -7.743 1.00 69.38 82 ALA A N 1
ATOM 622 C CA . ALA A 1 82 ? -7.986 7.182 -7.964 1.00 69.38 82 ALA A CA 1
ATOM 623 C C . ALA A 1 82 ? -7.515 8.382 -7.126 1.00 69.38 82 ALA A C 1
ATOM 625 O O . ALA A 1 82 ? -7.777 9.533 -7.466 1.00 69.38 82 ALA A O 1
ATOM 626 N N . MET A 1 83 ? -6.871 8.080 -6.001 1.00 85.88 83 MET A N 1
ATOM 627 C CA . MET A 1 83 ? -6.405 9.068 -5.042 1.00 85.88 83 MET A CA 1
ATOM 628 C C . MET A 1 83 ? -5.149 9.718 -5.597 1.00 85.88 83 MET A C 1
ATOM 630 O O . MET A 1 83 ? -4.188 9.026 -5.936 1.00 85.88 83 MET A O 1
ATOM 634 N N . THR A 1 84 ? -5.141 11.042 -5.672 1.00 90.00 84 THR A N 1
ATOM 635 C CA . THR A 1 84 ? -3.950 11.773 -6.105 1.00 90.00 84 THR A CA 1
ATOM 636 C C . THR A 1 84 ? -2.818 11.618 -5.077 1.00 90.00 84 THR A C 1
ATOM 638 O O . THR A 1 84 ? -3.085 11.391 -3.890 1.00 90.00 84 THR A O 1
ATOM 641 N N . PRO A 1 85 ? -1.539 11.772 -5.472 1.00 91.06 85 PRO A N 1
ATOM 642 C CA . PRO A 1 85 ? -0.415 11.700 -4.533 1.00 91.06 85 PRO A CA 1
ATOM 643 C C . PRO A 1 85 ? -0.552 12.661 -3.352 1.00 91.06 85 PRO A C 1
ATOM 645 O O . PRO A 1 85 ? -0.286 12.297 -2.208 1.00 91.06 85 PRO A O 1
ATOM 648 N N . ARG A 1 86 ? -1.044 13.875 -3.615 1.00 91.75 86 ARG A N 1
ATOM 649 C CA . ARG A 1 86 ? -1.296 14.881 -2.583 1.00 91.75 86 ARG A CA 1
ATOM 650 C C . ARG A 1 86 ? -2.364 14.428 -1.588 1.00 91.75 86 ARG A C 1
ATOM 652 O O . ARG A 1 86 ? -2.128 14.481 -0.385 1.00 91.75 86 ARG A O 1
ATOM 659 N N . GLU A 1 87 ? -3.506 13.946 -2.075 1.00 91.25 87 GLU A N 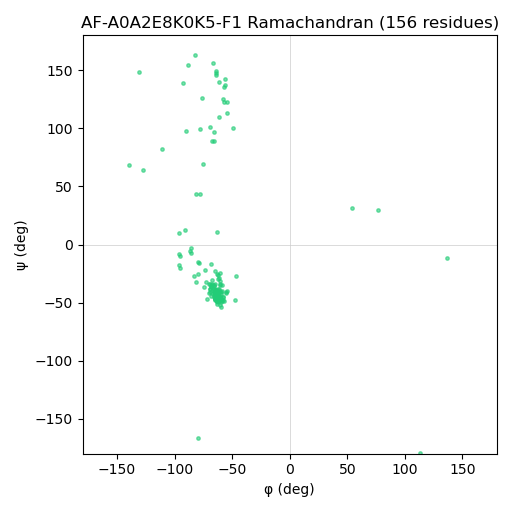1
ATOM 660 C CA . GLU A 1 87 ? -4.575 13.434 -1.209 1.00 91.25 87 GLU A CA 1
ATOM 661 C C . GLU A 1 87 ? -4.106 12.242 -0.370 1.00 91.25 87 GLU A C 1
ATOM 663 O O . GLU A 1 87 ? -4.530 12.098 0.776 1.00 91.25 87 GLU A O 1
ATOM 668 N N . MET A 1 88 ? -3.223 11.405 -0.923 1.00 92.25 88 MET A N 1
ATOM 669 C CA . MET A 1 88 ? -2.624 10.278 -0.213 1.00 92.25 88 MET A CA 1
ATOM 670 C C . MET A 1 88 ? -1.744 10.751 0.944 1.00 92.25 88 MET A C 1
ATOM 672 O O . MET A 1 88 ? -1.913 10.266 2.063 1.00 92.25 88 MET A O 1
ATOM 676 N N . LEU A 1 89 ? -0.863 11.725 0.698 1.00 94.31 89 LEU A N 1
ATOM 677 C CA . LEU A 1 89 ? 0.012 12.311 1.718 1.00 94.31 89 LEU A CA 1
ATOM 678 C C . LEU A 1 89 ? -0.787 12.975 2.846 1.00 94.31 89 LEU A C 1
ATOM 680 O O . LEU A 1 89 ? -0.539 12.698 4.019 1.00 94.31 89 LEU A O 1
ATOM 684 N N . GLU A 1 90 ? -1.797 13.775 2.498 1.00 92.38 90 GLU A N 1
ATOM 685 C CA . GLU A 1 90 ? -2.694 14.409 3.473 1.00 92.38 90 GLU A CA 1
ATOM 686 C C . GLU A 1 90 ? -3.463 13.356 4.296 1.00 92.38 90 GLU A C 1
ATOM 688 O O . GLU A 1 90 ? -3.652 13.499 5.508 1.00 92.38 90 GLU A O 1
ATOM 693 N N . ALA A 1 91 ? -3.885 12.255 3.663 1.00 90.88 91 ALA A N 1
ATOM 694 C CA . ALA A 1 91 ? -4.609 11.182 4.335 1.00 90.88 91 ALA A CA 1
ATOM 695 C C . ALA A 1 91 ? -3.740 10.416 5.341 1.00 90.88 91 ALA A C 1
ATOM 697 O O . ALA A 1 91 ? -4.199 10.141 6.453 1.00 90.88 91 ALA A O 1
ATOM 698 N N . VAL A 1 92 ? -2.503 10.069 4.970 1.00 92.94 92 VAL A N 1
ATOM 699 C CA . VAL A 1 92 ? -1.594 9.331 5.861 1.00 92.94 92 VAL A CA 1
ATOM 700 C C . VAL A 1 92 ? -1.055 10.209 6.988 1.00 92.94 92 VAL A C 1
ATOM 702 O O . VAL A 1 92 ? -0.883 9.717 8.102 1.00 92.94 92 VAL A O 1
ATOM 705 N N . GLU A 1 93 ? -0.868 11.509 6.747 1.00 93.12 93 GLU A N 1
ATOM 706 C CA . GLU A 1 93 ? -0.547 12.483 7.795 1.00 93.12 93 GLU A CA 1
ATOM 707 C C . GLU A 1 93 ? -1.684 12.585 8.815 1.00 93.12 93 GLU A C 1
ATOM 709 O O . GLU A 1 93 ? -1.458 12.446 10.017 1.00 93.12 93 GLU A O 1
ATOM 714 N N . GLY A 1 94 ? -2.928 12.724 8.347 1.00 89.19 94 GLY A N 1
ATOM 715 C CA . GLY A 1 94 ? -4.101 12.725 9.223 1.00 89.19 94 GLY A CA 1
ATOM 716 C C . GLY A 1 94 ? -4.281 11.421 10.014 1.00 89.19 94 GLY A C 1
ATOM 717 O O . GLY A 1 94 ? -4.886 11.435 11.089 1.00 89.19 94 GLY A O 1
ATOM 718 N N . ALA A 1 95 ? -3.744 10.309 9.504 1.00 89.50 95 ALA A N 1
ATOM 719 C CA . ALA A 1 95 ? -3.731 9.001 10.158 1.00 89.50 95 ALA A CA 1
ATOM 720 C C . ALA A 1 95 ? -2.542 8.793 11.119 1.00 89.50 95 ALA A C 1
ATOM 722 O O . ALA A 1 95 ? -2.476 7.749 11.770 1.00 89.50 95 ALA A O 1
ATOM 723 N N . GLY A 1 96 ? -1.628 9.764 11.230 1.00 91.81 96 GLY A N 1
ATOM 724 C CA . GLY A 1 96 ? -0.478 9.707 12.134 1.00 91.81 96 GLY A CA 1
ATOM 725 C C . GLY A 1 96 ? 0.658 8.807 11.650 1.00 91.81 96 GLY A C 1
ATOM 726 O O . GLY A 1 96 ? 1.350 8.215 12.477 1.00 91.81 96 GLY A O 1
ATOM 727 N N . LEU A 1 97 ? 0.840 8.662 10.332 1.00 93.00 97 LEU A N 1
ATOM 728 C CA . LEU A 1 97 ? 2.011 7.978 9.786 1.00 93.00 97 LEU A CA 1
ATOM 729 C C . LEU A 1 97 ? 3.294 8.716 10.201 1.00 93.00 97 LEU A C 1
ATOM 731 O O . LEU A 1 97 ? 3.344 9.946 10.204 1.00 93.00 97 LEU A O 1
ATOM 735 N N . ASP A 1 98 ? 4.330 7.950 10.537 1.00 93.56 98 ASP A N 1
ATOM 736 C CA . ASP A 1 98 ? 5.628 8.486 10.938 1.00 93.56 98 ASP A CA 1
ATOM 737 C C . ASP A 1 98 ? 6.222 9.425 9.858 1.00 93.56 98 ASP A C 1
ATOM 739 O O . ASP A 1 98 ? 6.178 9.078 8.670 1.00 93.56 98 ASP A O 1
ATOM 743 N N . PRO A 1 99 ? 6.802 10.586 10.238 1.00 93.56 99 PRO A N 1
ATOM 744 C CA . PRO A 1 99 ? 7.320 11.566 9.285 1.00 93.56 99 PRO A CA 1
ATOM 745 C C . PRO A 1 99 ? 8.338 10.995 8.298 1.00 93.56 99 PRO A C 1
ATOM 747 O O . PRO A 1 99 ? 8.240 11.284 7.110 1.00 93.56 99 PRO A O 1
ATOM 750 N N . LYS A 1 100 ? 9.255 10.126 8.749 1.00 95.56 100 LYS A N 1
ATOM 751 C CA . LYS A 1 100 ? 10.270 9.519 7.875 1.00 95.56 100 LYS A CA 1
ATOM 752 C C . LYS A 1 100 ? 9.622 8.620 6.825 1.00 95.56 100 LYS A C 1
ATOM 754 O O . LYS A 1 100 ? 10.021 8.625 5.666 1.00 95.56 100 LYS A O 1
ATOM 759 N N . THR A 1 101 ? 8.602 7.861 7.221 1.00 94.88 101 THR A N 1
ATOM 760 C CA . THR A 1 101 ? 7.858 7.001 6.288 1.00 94.88 101 THR A CA 1
ATOM 761 C C . THR A 1 101 ? 7.037 7.826 5.297 1.00 94.88 101 THR A C 1
ATOM 763 O O . THR A 1 101 ? 6.925 7.465 4.128 1.00 94.88 101 THR A O 1
ATOM 766 N N . ARG A 1 102 ? 6.469 8.951 5.742 1.00 95.19 102 ARG A N 1
ATOM 767 C CA . ARG A 1 102 ? 5.743 9.880 4.871 1.00 95.19 102 ARG A CA 1
ATOM 768 C C . ARG A 1 102 ? 6.665 10.537 3.841 1.00 95.19 102 ARG A C 1
ATOM 770 O O . ARG A 1 102 ? 6.270 10.660 2.685 1.00 95.19 102 ARG A O 1
ATOM 777 N N . ASP A 1 103 ? 7.870 10.932 4.241 1.00 96.75 103 ASP A N 1
ATOM 778 C CA . ASP A 1 103 ? 8.859 11.513 3.328 1.00 96.75 103 ASP A CA 1
ATOM 779 C C . ASP A 1 103 ? 9.301 10.489 2.272 1.00 96.75 103 ASP A C 1
ATOM 781 O O . ASP A 1 103 ? 9.384 10.814 1.088 1.00 96.75 103 ASP A O 1
ATOM 785 N N . GLU A 1 104 ? 9.479 9.227 2.673 1.00 97.00 104 GLU A N 1
ATOM 786 C CA . GLU A 1 104 ? 9.766 8.132 1.742 1.00 97.00 104 GLU A CA 1
ATOM 787 C C . GLU A 1 104 ? 8.599 7.875 0.775 1.00 97.00 104 GLU A C 1
ATOM 789 O O . GLU A 1 104 ? 8.809 7.751 -0.431 1.00 97.00 104 GLU A O 1
ATOM 794 N N . LEU A 1 105 ? 7.356 7.874 1.272 1.00 95.81 105 LEU A N 1
ATOM 795 C CA . LEU A 1 105 ? 6.163 7.781 0.426 1.00 95.81 105 LEU A CA 1
ATOM 796 C C . LEU A 1 105 ? 6.115 8.916 -0.602 1.00 95.81 105 LEU A C 1
ATOM 798 O O . LEU A 1 105 ? 5.851 8.666 -1.777 1.00 95.81 105 LEU A O 1
ATOM 802 N N . LYS A 1 106 ? 6.392 10.152 -0.177 1.00 96.62 106 LYS A N 1
ATOM 803 C CA . LYS A 1 106 ? 6.454 11.309 -1.072 1.00 96.62 106 LYS A CA 1
ATOM 804 C C . LYS A 1 106 ? 7.509 11.104 -2.162 1.00 96.62 106 LYS A C 1
ATOM 806 O O . LYS A 1 106 ? 7.188 11.256 -3.335 1.00 96.62 106 LYS A O 1
ATOM 811 N N . ALA A 1 107 ? 8.722 10.695 -1.793 1.00 96.00 107 ALA A N 1
ATOM 812 C CA . ALA A 1 107 ? 9.811 10.472 -2.742 1.00 96.00 107 ALA A CA 1
ATOM 813 C C . ALA A 1 107 ? 9.490 9.370 -3.770 1.00 96.00 107 ALA A C 1
ATOM 815 O O . ALA A 1 107 ? 9.789 9.518 -4.958 1.00 96.00 107 ALA A O 1
ATOM 816 N N . VAL A 1 108 ? 8.859 8.274 -3.333 1.00 95.69 108 VAL A N 1
ATOM 817 C CA . VAL A 1 108 ? 8.404 7.184 -4.214 1.00 95.69 108 VAL A CA 1
ATOM 818 C C . VAL A 1 108 ? 7.327 7.673 -5.185 1.00 95.69 108 VAL A C 1
ATOM 820 O O . VAL A 1 108 ? 7.399 7.373 -6.376 1.00 95.69 108 VAL A O 1
ATOM 823 N N . LEU A 1 109 ? 6.353 8.454 -4.709 1.00 94.00 109 LEU A N 1
ATOM 824 C CA . LEU A 1 109 ? 5.299 9.015 -5.558 1.00 94.00 109 LEU A CA 1
ATOM 825 C C . LEU A 1 109 ? 5.858 10.014 -6.582 1.00 94.00 109 LEU A C 1
ATOM 827 O O . LEU A 1 109 ? 5.509 9.916 -7.754 1.00 94.00 109 LEU A O 1
ATOM 831 N N . GLU A 1 110 ? 6.764 10.907 -6.180 1.00 93.38 110 GLU A N 1
ATOM 832 C CA . GLU A 1 110 ? 7.420 11.865 -7.085 1.00 93.38 110 GLU A CA 1
ATOM 833 C C . GLU A 1 110 ? 8.261 11.150 -8.152 1.00 93.38 110 GLU A C 1
ATOM 835 O O . GLU A 1 110 ? 8.187 11.475 -9.336 1.00 93.38 110 GLU A O 1
ATOM 840 N N . THR A 1 111 ? 9.018 10.123 -7.756 1.00 91.88 111 THR A N 1
ATOM 841 C CA . THR A 1 111 ? 9.821 9.314 -8.687 1.00 91.88 111 THR A CA 1
ATOM 842 C C . THR A 1 111 ? 8.923 8.565 -9.671 1.00 91.88 111 THR A C 1
ATOM 844 O O . THR A 1 111 ? 9.195 8.540 -10.870 1.00 91.88 111 THR A O 1
ATOM 847 N N . SER A 1 112 ? 7.814 8.006 -9.183 1.00 90.75 112 SER A N 1
ATOM 848 C CA . SER A 1 112 ? 6.800 7.357 -10.010 1.00 90.75 112 SER A CA 1
ATOM 849 C C . SER A 1 112 ? 6.148 8.331 -10.997 1.00 90.75 112 SER A C 1
ATOM 851 O O . SER A 1 112 ? 5.936 7.970 -12.151 1.00 90.75 112 SER A O 1
ATOM 853 N N . GLU A 1 113 ? 5.805 9.552 -10.584 1.00 89.88 113 GLU A N 1
ATOM 854 C CA . GLU A 1 113 ? 5.242 10.557 -11.494 1.00 89.88 113 GLU A CA 1
ATOM 855 C C . GLU A 1 113 ? 6.253 10.976 -12.559 1.00 89.88 113 GLU A C 1
ATOM 857 O O . GLU A 1 113 ? 5.921 10.971 -13.744 1.00 89.88 113 GLU A O 1
ATOM 862 N N . ASN A 1 114 ? 7.499 11.246 -12.169 1.00 88.12 114 ASN A N 1
ATOM 863 C CA . ASN A 1 114 ? 8.565 11.605 -13.104 1.00 88.12 114 ASN A CA 1
ATOM 864 C C . ASN A 1 114 ? 8.816 10.495 -14.136 1.00 88.12 114 ASN A C 1
ATOM 866 O O . ASN A 1 114 ? 8.948 10.779 -15.328 1.00 88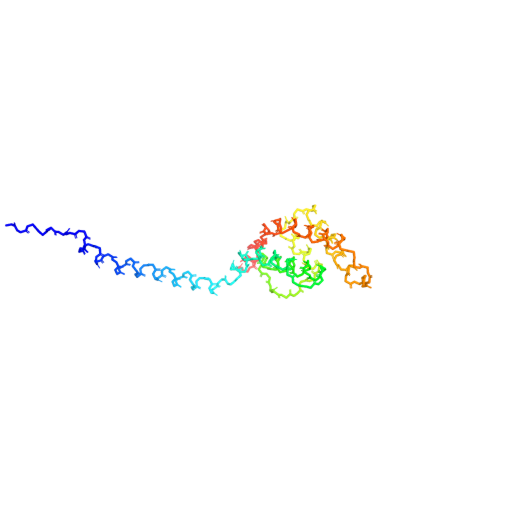.12 114 ASN A O 1
ATOM 870 N N . ALA A 1 115 ? 8.802 9.230 -13.707 1.00 86.38 115 ALA A N 1
ATOM 871 C CA . ALA A 1 115 ? 8.971 8.079 -14.590 1.00 86.38 115 ALA A CA 1
ATOM 872 C C . ALA A 1 115 ? 7.858 7.959 -15.650 1.00 86.38 115 ALA A C 1
ATOM 874 O O . ALA A 1 115 ? 8.124 7.497 -16.757 1.00 86.38 115 ALA A O 1
ATOM 875 N N . ARG A 1 116 ? 6.626 8.415 -15.367 1.00 82.69 116 ARG A N 1
ATOM 876 C CA . ARG A 1 116 ? 5.535 8.426 -16.368 1.00 82.69 116 ARG A CA 1
ATOM 877 C C . ARG A 1 116 ? 5.793 9.403 -17.510 1.00 82.69 116 ARG A C 1
ATOM 879 O O . ARG A 1 116 ? 5.322 9.165 -18.617 1.00 82.69 116 ARG A O 1
ATOM 886 N N . TYR A 1 117 ? 6.507 10.494 -17.242 1.00 81.81 117 TYR A N 1
ATOM 887 C CA . TYR A 1 117 ? 6.797 11.528 -18.237 1.00 81.81 117 TYR A CA 1
ATOM 888 C C . TYR A 1 117 ? 8.153 11.334 -18.924 1.00 81.81 117 TYR A C 1
ATOM 890 O O . TYR A 1 117 ? 8.344 11.822 -20.036 1.00 81.81 117 TYR A O 1
ATOM 898 N N . ALA A 1 118 ? 9.070 10.576 -18.321 1.00 75.38 118 ALA A N 1
ATOM 899 C CA . ALA A 1 118 ? 10.372 10.220 -18.888 1.00 75.38 118 ALA A CA 1
ATOM 900 C C . ALA A 1 118 ? 10.295 9.040 -19.885 1.00 75.38 118 ALA A C 1
ATOM 902 O O . ALA A 1 118 ? 11.117 8.123 -19.853 1.00 75.38 118 ALA A O 1
ATOM 903 N N . VAL A 1 119 ? 9.294 9.045 -20.773 1.00 57.88 119 VAL A N 1
ATOM 904 C CA . VAL A 1 119 ? 9.065 7.978 -21.762 1.00 57.88 119 VAL A CA 1
ATOM 905 C C . VAL A 1 119 ? 10.276 7.875 -22.700 1.00 57.88 119 VAL A C 1
ATOM 907 O O . VAL A 1 119 ? 10.495 8.757 -23.526 1.00 57.88 119 VAL A O 1
ATOM 910 N N . GLY A 1 120 ? 11.061 6.797 -22.579 1.00 57.53 120 GLY A N 1
ATOM 911 C CA . GLY A 1 120 ? 12.176 6.488 -23.489 1.00 57.53 120 GLY A CA 1
ATOM 912 C C . GLY A 1 120 ? 13.477 6.018 -22.829 1.00 57.53 120 GLY A C 1
ATOM 913 O O . GLY A 1 120 ? 14.351 5.516 -23.531 1.00 57.53 120 GLY A O 1
ATOM 914 N N . LEU A 1 121 ? 13.608 6.132 -21.505 1.00 55.78 121 LEU A N 1
ATOM 915 C CA . LEU A 1 121 ? 14.716 5.558 -20.734 1.00 55.78 121 LEU A CA 1
ATOM 916 C C . LEU A 1 121 ? 14.165 4.417 -19.878 1.00 55.78 121 LEU A C 1
ATOM 918 O O . LEU A 1 121 ? 13.821 4.610 -18.715 1.00 55.78 121 LEU A O 1
ATOM 922 N N . ASP A 1 122 ? 14.017 3.242 -20.490 1.00 62.69 122 ASP A N 1
ATOM 923 C CA . ASP A 1 122 ? 13.556 2.022 -19.820 1.00 62.69 122 ASP A CA 1
ATOM 924 C C . ASP A 1 122 ? 14.699 1.456 -18.959 1.00 62.69 122 ASP A C 1
ATOM 926 O O . ASP A 1 122 ? 15.355 0.468 -19.288 1.00 62.69 122 ASP A O 1
ATOM 930 N N . ASP A 1 123 ? 15.016 2.177 -17.884 1.00 81.25 123 ASP A N 1
ATOM 931 C CA . ASP A 1 123 ? 15.995 1.753 -16.897 1.00 81.25 123 ASP A CA 1
ATOM 932 C C . ASP A 1 123 ? 15.343 0.703 -15.986 1.00 81.25 123 ASP A C 1
ATOM 934 O O . ASP A 1 123 ? 14.560 0.996 -15.069 1.00 81.25 123 ASP A O 1
ATOM 938 N N . ALA A 1 124 ? 15.644 -0.557 -16.294 1.00 84.19 124 ALA A N 1
ATOM 939 C CA . ALA A 1 124 ? 15.176 -1.708 -15.538 1.00 84.19 124 ALA A CA 1
ATOM 940 C C . ALA A 1 124 ? 15.649 -1.670 -14.076 1.00 84.19 124 ALA A C 1
ATOM 942 O O . ALA A 1 124 ? 14.928 -2.143 -13.195 1.00 84.19 124 ALA A O 1
ATOM 943 N N . GLU A 1 125 ? 16.821 -1.090 -13.801 1.00 86.62 125 GLU A N 1
ATOM 944 C CA . GLU A 1 125 ? 17.361 -0.959 -12.449 1.00 86.62 125 GLU A CA 1
ATOM 945 C C . GLU A 1 125 ? 16.578 0.093 -11.659 1.00 86.62 125 GLU A C 1
ATOM 947 O O . GLU A 1 125 ? 16.092 -0.202 -10.564 1.00 86.62 125 GLU A O 1
ATOM 952 N N . ALA A 1 126 ? 16.334 1.267 -12.250 1.00 86.75 126 ALA A N 1
ATOM 953 C CA . ALA A 1 126 ? 15.503 2.305 -11.637 1.00 86.75 126 ALA A CA 1
ATOM 954 C C . ALA A 1 126 ? 14.064 1.821 -11.381 1.00 86.75 126 ALA A C 1
ATOM 956 O O . ALA A 1 126 ? 13.479 2.087 -10.327 1.00 86.75 126 ALA A O 1
ATOM 957 N N . SER A 1 127 ? 13.497 1.057 -12.318 1.00 89.31 127 SER A N 1
ATOM 958 C CA . SER A 1 127 ? 12.168 0.456 -12.164 1.00 89.31 127 SER A CA 1
ATOM 959 C C . SER A 1 127 ? 12.128 -0.593 -11.048 1.00 89.31 127 SER A C 1
ATOM 961 O O . SER A 1 127 ? 11.164 -0.644 -10.278 1.00 89.31 127 SER A O 1
ATOM 963 N N . ALA A 1 128 ? 13.167 -1.425 -10.933 1.00 90.88 128 ALA A N 1
ATOM 964 C CA . ALA A 1 128 ? 13.277 -2.426 -9.876 1.00 90.88 128 ALA A CA 1
ATOM 965 C C . ALA A 1 128 ? 13.454 -1.783 -8.492 1.00 90.88 128 ALA A C 1
ATOM 967 O O . ALA A 1 128 ? 12.808 -2.223 -7.535 1.00 90.88 128 ALA A O 1
ATOM 968 N N . ASP A 1 129 ? 14.269 -0.729 -8.387 1.00 93.06 129 ASP A N 1
ATOM 969 C CA . ASP A 1 129 ? 14.448 0.030 -7.146 1.00 93.06 129 ASP A CA 1
ATOM 970 C C . ASP A 1 129 ? 13.143 0.709 -6.713 1.00 93.06 129 ASP A C 1
ATOM 972 O O . ASP A 1 129 ? 12.711 0.558 -5.568 1.00 93.06 129 ASP A O 1
ATOM 976 N N . LEU A 1 130 ? 12.432 1.350 -7.646 1.00 93.62 130 LEU A N 1
ATOM 977 C CA . LEU A 1 130 ? 11.134 1.967 -7.374 1.00 93.62 130 LEU A CA 1
ATOM 978 C C . LEU A 1 130 ? 10.113 0.947 -6.837 1.00 93.62 130 LEU A C 1
ATOM 980 O O . LEU A 1 130 ? 9.430 1.209 -5.844 1.00 93.62 130 LEU A O 1
ATOM 984 N N . LEU A 1 131 ? 10.031 -0.240 -7.449 1.00 94.62 131 LEU A N 1
ATOM 985 C CA . LEU A 1 131 ? 9.151 -1.318 -6.985 1.00 94.62 131 LEU A CA 1
ATOM 986 C C . LEU A 1 131 ? 9.565 -1.857 -5.612 1.00 94.62 131 LEU A C 1
ATOM 988 O O . LEU A 1 131 ? 8.703 -2.179 -4.793 1.00 94.62 131 LEU A O 1
ATOM 992 N N . LYS A 1 132 ? 10.869 -1.968 -5.344 1.00 96.19 132 LYS A N 1
ATOM 993 C CA . LYS A 1 132 ? 11.388 -2.394 -4.041 1.00 96.19 132 LYS A CA 1
ATOM 994 C C . LYS A 1 132 ? 11.000 -1.398 -2.947 1.00 96.19 132 LYS A C 1
ATOM 996 O O . LYS A 1 132 ? 10.382 -1.802 -1.966 1.00 96.19 132 LYS A O 1
ATOM 1001 N N . ARG A 1 133 ? 11.265 -0.107 -3.156 1.00 96.50 133 ARG A N 1
ATOM 1002 C CA . ARG A 1 133 ? 10.898 0.965 -2.217 1.00 96.50 133 ARG A CA 1
ATOM 1003 C C . ARG A 1 133 ? 9.389 1.010 -1.969 1.00 96.50 133 ARG A C 1
ATOM 1005 O O . ARG A 1 133 ? 8.946 1.133 -0.830 1.00 96.50 133 ARG A O 1
ATOM 1012 N N . ALA A 1 134 ? 8.582 0.816 -3.014 1.00 95.69 134 ALA A N 1
ATOM 1013 C CA . ALA A 1 134 ? 7.133 0.711 -2.872 1.00 95.69 134 ALA A CA 1
ATOM 1014 C C . ALA A 1 134 ? 6.697 -0.505 -2.032 1.00 95.69 134 ALA A C 1
ATOM 1016 O O . ALA A 1 134 ? 5.775 -0.375 -1.226 1.00 95.69 134 ALA A O 1
ATOM 1017 N N . ARG A 1 135 ? 7.354 -1.669 -2.168 1.00 96.62 135 ARG A N 1
ATOM 1018 C CA . ARG A 1 135 ? 7.089 -2.841 -1.309 1.00 96.62 135 ARG A CA 1
ATOM 1019 C C . ARG A 1 135 ? 7.439 -2.565 0.151 1.00 96.62 135 ARG A C 1
ATOM 1021 O O . ARG A 1 135 ? 6.650 -2.925 1.022 1.00 96.62 135 ARG A O 1
ATOM 1028 N N . ASP A 1 136 ? 8.556 -1.894 0.413 1.00 97.00 136 ASP A N 1
ATOM 1029 C CA . ASP A 1 136 ? 8.985 -1.554 1.777 1.00 97.00 136 ASP A CA 1
ATOM 1030 C C . ASP A 1 136 ? 7.979 -0.623 2.487 1.00 97.00 136 ASP A C 1
ATOM 1032 O O . ASP A 1 136 ? 7.828 -0.673 3.710 1.00 97.00 136 ASP A O 1
ATOM 1036 N N . LEU A 1 137 ? 7.212 0.168 1.725 1.00 95.94 137 LEU A N 1
ATOM 1037 C CA . LEU A 1 137 ? 6.135 1.018 2.242 1.00 95.94 137 LEU A CA 1
ATOM 1038 C C . LEU A 1 137 ? 4.822 0.273 2.542 1.00 95.94 137 LEU A C 1
ATOM 1040 O O . LEU A 1 137 ? 3.980 0.807 3.265 1.00 95.94 137 LEU A O 1
ATOM 1044 N N . VAL A 1 138 ? 4.620 -0.954 2.048 1.00 95.38 138 VAL A N 1
ATOM 1045 C CA . VAL A 1 138 ? 3.348 -1.683 2.227 1.00 95.38 138 VAL A CA 1
ATOM 1046 C C . VAL A 1 138 ? 3.060 -1.969 3.700 1.00 95.38 138 VAL A C 1
ATOM 1048 O O . VAL A 1 138 ? 1.959 -1.704 4.179 1.00 95.38 138 VAL A O 1
ATOM 1051 N N . ASP A 1 139 ? 4.037 -2.492 4.438 1.00 93.81 139 ASP A N 1
ATOM 1052 C CA . ASP A 1 139 ? 3.857 -2.860 5.844 1.00 93.81 139 ASP A CA 1
ATOM 1053 C C . ASP A 1 139 ? 3.564 -1.662 6.770 1.00 93.81 139 ASP A C 1
ATOM 1055 O O . ASP A 1 139 ? 2.636 -1.764 7.582 1.00 93.81 139 ASP A O 1
ATOM 1059 N N . PRO A 1 140 ? 4.281 -0.521 6.702 1.00 93.62 140 PRO A N 1
ATOM 1060 C CA . PRO A 1 140 ? 3.925 0.631 7.522 1.00 93.62 140 PRO A CA 1
ATOM 1061 C C . PRO A 1 140 ? 2.579 1.247 7.113 1.00 93.62 140 PRO A C 1
ATOM 1063 O O . PRO A 1 140 ? 1.812 1.650 7.990 1.00 93.62 140 PRO A O 1
ATOM 1066 N N . LEU A 1 141 ? 2.231 1.253 5.821 1.00 92.44 141 LEU A N 1
ATOM 1067 C CA . LEU A 1 141 ? 0.926 1.736 5.362 1.00 92.44 141 LEU A CA 1
ATOM 1068 C C . LEU A 1 141 ? -0.226 0.815 5.781 1.00 92.44 141 LEU A C 1
ATOM 1070 O O . LEU A 1 141 ? -1.293 1.302 6.136 1.00 92.44 141 LEU A O 1
ATOM 1074 N N . ASP A 1 142 ? -0.034 -0.502 5.845 1.00 92.94 142 ASP A N 1
ATOM 1075 C CA . ASP A 1 142 ? -1.060 -1.438 6.332 1.00 92.94 142 ASP A CA 1
ATOM 1076 C C . ASP A 1 142 ? -1.394 -1.230 7.828 1.00 92.94 142 ASP A C 1
ATOM 1078 O O . ASP A 1 142 ? -2.492 -1.528 8.321 1.00 92.94 142 ASP A O 1
ATOM 1082 N N . ARG A 1 143 ? -0.467 -0.637 8.587 1.00 91.25 143 ARG A N 1
ATOM 1083 C CA . ARG A 1 143 ? -0.663 -0.333 10.011 1.00 91.25 143 ARG A CA 1
ATOM 1084 C C . ARG A 1 143 ? -1.484 0.927 10.256 1.00 91.25 143 ARG A C 1
ATOM 1086 O O . ARG A 1 143 ? -2.033 1.060 11.351 1.00 91.25 143 ARG A O 1
ATOM 1093 N N . ILE A 1 144 ? -1.686 1.787 9.258 1.00 90.81 144 ILE A N 1
ATOM 1094 C CA . ILE A 1 144 ? -2.489 3.001 9.445 1.00 90.81 144 ILE A CA 1
ATOM 1095 C C . ILE A 1 144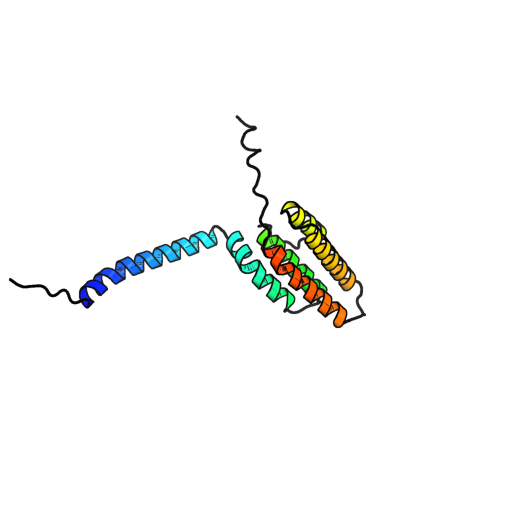 ? -3.949 2.656 9.760 1.00 90.81 144 ILE A C 1
ATOM 1097 O O . ILE A 1 144 ? -4.497 1.614 9.357 1.00 90.81 144 ILE A O 1
ATOM 1101 N N . ARG A 1 145 ? -4.584 3.527 10.539 1.00 87.19 145 ARG A N 1
ATOM 1102 C CA . ARG A 1 145 ? -5.983 3.411 10.953 1.00 87.19 145 ARG A CA 1
ATOM 1103 C C . ARG A 1 145 ? -6.681 4.749 10.707 1.00 87.19 145 ARG A C 1
ATOM 1105 O O . ARG A 1 145 ? -6.029 5.786 10.812 1.00 87.19 145 ARG A O 1
ATOM 1112 N N . PRO A 1 146 ? -7.989 4.752 10.395 1.00 84.00 146 PRO A N 1
ATOM 1113 C CA . PRO A 1 146 ? -8.745 5.993 10.333 1.00 84.00 146 PRO A CA 1
ATOM 1114 C C . PRO A 1 146 ? -8.633 6.717 11.676 1.00 84.00 146 PRO A C 1
ATOM 1116 O O . PRO A 1 146 ? -8.786 6.086 12.727 1.00 84.00 146 PRO A O 1
ATOM 1119 N N . LYS A 1 147 ? -8.396 8.031 11.651 1.00 79.00 147 LYS A N 1
ATOM 1120 C CA . LYS A 1 147 ? -8.501 8.853 12.857 1.00 79.00 147 LYS A CA 1
ATOM 1121 C C . LYS A 1 147 ? -9.913 8.669 13.412 1.00 79.00 147 LYS A C 1
ATOM 1123 O O . LYS A 1 147 ? -10.886 8.869 12.682 1.00 79.00 147 LYS A O 1
ATOM 1128 N N . ALA A 1 148 ? -10.030 8.230 14.666 1.00 64.31 148 ALA A N 1
ATOM 1129 C CA . ALA A 1 148 ? -11.328 8.131 15.319 1.00 64.31 148 ALA A CA 1
ATOM 1130 C C . ALA A 1 148 ? -11.993 9.507 15.219 1.00 64.31 148 ALA A C 1
ATOM 1132 O O . ALA A 1 148 ? -11.387 10.501 15.621 1.00 64.31 148 ALA A O 1
ATOM 1133 N N . ALA A 1 149 ? -13.186 9.574 14.620 1.00 57.16 149 ALA A N 1
ATOM 1134 C CA . ALA A 1 149 ? -13.952 10.810 14.583 1.00 57.16 149 ALA A CA 1
ATOM 1135 C C . ALA A 1 149 ? -14.096 11.280 16.033 1.00 57.16 149 ALA A C 1
ATOM 1137 O O . ALA A 1 149 ? -14.689 10.573 16.851 1.00 57.16 149 ALA A O 1
ATOM 1138 N N . SER A 1 150 ? -13.472 12.407 16.380 1.00 49.84 150 SER A N 1
ATOM 1139 C CA . SER A 1 150 ? -13.605 12.964 17.716 1.00 49.84 150 SER A CA 1
ATOM 1140 C C . SER A 1 150 ? -15.094 13.211 17.949 1.00 49.84 150 SER A C 1
ATOM 1142 O O . SER A 1 150 ? -15.772 13.862 17.158 1.00 49.84 150 SER A O 1
ATOM 1144 N N . ASN A 1 151 ? -15.630 12.651 19.032 1.00 46.03 151 ASN A N 1
ATOM 1145 C CA . ASN A 1 151 ? -17.026 12.812 19.455 1.00 46.03 151 ASN A CA 1
ATOM 1146 C C . ASN A 1 151 ? -17.395 14.276 19.812 1.00 46.03 151 ASN A C 1
ATOM 1148 O O . ASN A 1 151 ? -18.468 14.522 20.359 1.00 46.03 151 ASN A O 1
ATOM 1152 N N . GLU A 1 152 ? -16.544 15.258 19.506 1.00 48.38 152 GLU A N 1
ATOM 1153 C CA . GLU A 1 152 ? -16.694 16.664 19.900 1.00 48.38 152 GLU A CA 1
ATOM 1154 C C . GLU A 1 152 ? -17.868 17.379 19.218 1.00 48.38 152 GLU A C 1
ATOM 1156 O O . GLU A 1 152 ? -18.345 18.389 19.722 1.00 48.38 152 GLU A O 1
ATOM 1161 N N . SER A 1 153 ? -18.424 16.847 18.128 1.00 49.53 153 SER A N 1
ATOM 1162 C CA . SER A 1 153 ? -19.547 17.498 17.432 1.00 49.53 153 SER A CA 1
ATOM 1163 C C . SER A 1 153 ? -20.934 17.148 17.988 1.00 49.53 153 SER A C 1
ATOM 1165 O O . SER A 1 153 ? -21.926 17.705 17.519 1.00 49.53 153 SER A O 1
ATOM 1167 N N . ARG A 1 154 ? -21.047 16.222 18.956 1.00 47.19 154 ARG A N 1
ATOM 1168 C CA . ARG A 1 154 ? -22.354 15.760 19.474 1.00 47.19 154 ARG A CA 1
ATOM 1169 C C . ARG A 1 154 ? -22.836 16.479 20.738 1.00 47.19 154 ARG A C 1
ATOM 1171 O O . ARG A 1 154 ? -23.992 16.305 21.097 1.00 47.19 154 ARG A O 1
ATOM 1178 N N . GLY A 1 155 ? -21.986 17.289 21.375 1.00 47.75 155 GLY A N 1
ATOM 1179 C CA . GLY A 1 155 ? -22.334 18.080 22.566 1.00 47.75 155 GLY A CA 1
ATOM 1180 C C . GLY A 1 155 ? -22.743 19.532 22.291 1.00 47.75 155 GLY A C 1
ATOM 1181 O O . GLY A 1 155 ? -23.204 20.208 23.197 1.00 47.75 155 GLY A O 1
ATOM 1182 N N . ALA A 1 156 ? -22.604 20.028 21.056 1.00 50.28 156 ALA A N 1
ATOM 1183 C CA . ALA A 1 156 ? -22.890 21.430 20.714 1.00 50.28 156 ALA A CA 1
ATOM 1184 C C . ALA A 1 156 ? -24.344 21.687 20.259 1.00 50.28 156 ALA A C 1
ATOM 1186 O O . ALA A 1 156 ? -24.648 22.736 19.693 1.00 50.28 156 ALA A O 1
ATOM 1187 N N . ARG A 1 157 ? -25.247 20.718 20.459 1.00 50.34 157 ARG A N 1
ATOM 1188 C CA . ARG A 1 157 ? -26.691 20.860 20.220 1.00 50.34 157 ARG A CA 1
ATOM 1189 C C . ARG A 1 157 ? -27.479 20.157 21.328 1.00 50.34 157 ARG A C 1
ATOM 1191 O O . ARG A 1 157 ? -28.100 19.125 21.082 1.00 50.34 157 ARG A O 1
ATOM 1198 N N . SER A 1 158 ? -27.425 20.701 22.537 1.00 45.62 158 SER A N 1
ATOM 1199 C CA . SER A 1 158 ? -28.442 20.485 23.573 1.00 45.62 158 SER A CA 1
ATOM 1200 C C . SER A 1 158 ? -28.686 21.791 24.299 1.00 45.62 158 SER A C 1
ATOM 1202 O O . SER A 1 158 ? -27.666 22.351 24.761 1.00 45.62 158 SER A O 1
#